Protein AF-A0A453P0S1-F1 (afdb_monomer)

Secondary structure (DSSP, 8-state):
------------------HHHHHHHHHHHHH-TTS-HHHHHHHHHHHHHHHHHTT-HHHHHHHHHTTSS---HHHHHHHHHHHHHHHHHHHHHHHHHHHHS-HHHHHHHHHHHHHHHHHTT-HHHHHHHHHHHHHT---HHHHHHHHHHHHHHHHHTT-HHHHHHHHHHHT-

Sequence (172 aa):
MDGGGGGGSTSGDDGKQEKHLVLAHKLFLLSHPDVDDLSKVDLRSDVLSAVKSDDMAPLFESLAAAGVLEPDAVLLSEMRARIDEEIRKLDEKIADAEENLGESEVREAHLAKSLYFVKVGEKEKALEQLKVTEGKTVAIGQKMDLVFYTLQIGLFYMDFDLISKSVDKAKK

Mean predicted aligned error: 6.93 Å

Nearest PDB structures (foldseek):
  9e8j-assembly1_Y  TM=9.238E-01  e=7.588E-10  Homo sapiens
  5ln3-assembly1_R  TM=8.288E-01  e=2.147E-07  Homo sapiens
  6epc-assembly1_R  TM=7.388E-01  e=2.883E-07  Rattus norvegicus
  4lct-assembly2_D  TM=7.631E-01  e=5.270E-04  Arabidopsis thaliana
  8h3a-assembly1_A  TM=7.134E-01  e=8.198E-04  Homo sapiens

pLDDT: mean 89.08, std 16.69, range [32.91, 98.56]

InterPro domains:
  IPR019585 26S proteasome regulatory subunit Rpn7/COP9 signalosome complex subunit 1 [PTHR14145] (18-171)
  IPR045135 26S proteasome regulatory subunit Rpn7, N-terminal [PF10602] (72-171)

Organism: Aegilops tauschii subsp. strangulata (NCBI:txid200361)

Solvent-accessible surface area (backbone atoms only — not comparable to full-atom values): 9548 Å² total; per-residue (Å²): 142,83,86,84,80,82,80,78,77,77,75,72,77,78,76,76,74,56,67,61,59,55,49,35,50,50,55,50,51,68,71,38,85,88,53,51,74,70,63,44,52,57,45,44,53,54,51,52,50,53,35,62,74,45,40,18,40,61,52,51,53,53,34,26,76,70,66,70,42,82,81,50,71,66,62,45,51,52,27,46,53,54,50,56,51,52,50,49,55,39,50,53,48,32,52,49,18,68,77,75,52,50,68,68,53,29,26,52,31,35,42,53,47,18,53,49,25,55,60,23,50,38,60,69,63,16,58,53,34,45,52,56,26,47,77,54,50,82,53,66,68,64,46,49,54,54,39,50,54,48,28,52,53,14,62,51,71,67,35,62,69,49,32,51,54,27,54,62,58,70,76,106

Foldseek 3Di:
DDDDDDPPPPPPPPDDPDLLLVLLVLVVLLPDPPRDPVNLVVSLVVNVVLLLVLLQLVVLVVCCVVVSDPDDPVSSVVSVVVLVVVLVVLVVQLVCCVVPHDLVSNLVSLVVNLVSCLSNVVLVSNVVSLVVSLVSDDDPVVNLVSLVSQLSSCSSVVPVVSNVVSVVVNVD

Structure (mmCIF, N/CA/C/O backbone):
data_AF-A0A453P0S1-F1
#
_entry.id   AF-A0A453P0S1-F1
#
loop_
_atom_site.group_PDB
_atom_site.id
_atom_site.type_symbol
_atom_site.label_atom_id
_atom_site.label_alt_id
_atom_site.label_comp_id
_atom_site.label_asym_id
_atom_site.label_entity_id
_atom_site.label_seq_id
_atom_site.pdbx_PDB_ins_code
_atom_site.Cartn_x
_atom_site.Cartn_y
_atom_site.Cartn_z
_atom_site.occupancy
_atom_site.B_iso_or_equiv
_atom_site.auth_seq_id
_atom_site.auth_comp_id
_atom_site.auth_asym_id
_atom_site.auth_atom_id
_atom_site.pdbx_PDB_model_num
ATOM 1 N N . MET A 1 1 ? -23.654 50.833 9.500 1.00 46.12 1 MET A N 1
ATOM 2 C CA . MET A 1 1 ? -23.763 50.721 8.033 1.00 46.12 1 MET A CA 1
ATOM 3 C C . MET A 1 1 ? -22.575 51.507 7.516 1.00 46.12 1 MET A C 1
ATOM 5 O O . MET A 1 1 ? -22.557 52.708 7.703 1.00 46.12 1 MET A O 1
ATOM 9 N N . ASP A 1 2 ? -21.460 50.892 7.169 1.00 39.97 2 ASP A N 1
ATOM 10 C CA . ASP A 1 2 ? -21.360 49.918 6.091 1.00 39.97 2 ASP A CA 1
ATOM 11 C C . ASP A 1 2 ? -20.184 48.957 6.328 1.00 39.97 2 ASP A C 1
ATOM 13 O O . ASP A 1 2 ? -19.189 49.324 6.954 1.00 39.97 2 ASP A O 1
ATOM 17 N N . GLY A 1 3 ? -20.354 47.713 5.893 1.00 40.91 3 GLY A N 1
ATOM 18 C CA . GLY A 1 3 ? -19.410 46.621 6.098 1.00 40.91 3 GLY A CA 1
ATOM 19 C C . GLY A 1 3 ? -18.391 46.535 4.967 1.00 40.91 3 GLY A C 1
ATOM 20 O O . GLY A 1 3 ? -18.757 46.463 3.801 1.00 40.91 3 GLY A O 1
ATOM 21 N N . GLY A 1 4 ? -17.107 46.475 5.316 1.00 35.28 4 GLY A N 1
ATOM 22 C CA . GLY A 1 4 ? -16.034 46.082 4.403 1.00 35.28 4 GLY A CA 1
ATOM 23 C C . GLY A 1 4 ? -15.630 44.640 4.680 1.00 35.28 4 GLY A C 1
ATOM 24 O O . GLY A 1 4 ? -14.769 44.393 5.520 1.00 35.28 4 GLY A O 1
ATOM 25 N N . GLY A 1 5 ? -16.302 43.693 4.022 1.00 35.62 5 GLY A N 1
ATOM 26 C CA . GLY A 1 5 ? -16.009 42.265 4.113 1.00 35.62 5 GLY A CA 1
ATOM 27 C C . GLY A 1 5 ? -14.624 41.939 3.558 1.00 35.62 5 GLY A C 1
ATOM 28 O O . GLY A 1 5 ? -14.300 42.279 2.422 1.00 35.62 5 GLY A O 1
ATOM 29 N N . GLY A 1 6 ? -13.816 41.261 4.374 1.00 35.59 6 GLY A N 1
ATOM 30 C CA . GLY A 1 6 ? -12.558 40.664 3.956 1.00 35.59 6 GLY A CA 1
ATOM 31 C C . GLY A 1 6 ? -12.809 39.545 2.949 1.00 35.59 6 GLY A C 1
ATOM 32 O O . GLY A 1 6 ? -13.357 38.500 3.292 1.00 35.59 6 GLY A O 1
ATOM 33 N N . GLY A 1 7 ? -12.385 39.764 1.707 1.00 32.91 7 GLY A N 1
ATOM 34 C CA . GLY A 1 7 ? -12.221 38.707 0.718 1.00 32.91 7 GLY A CA 1
ATOM 35 C C . GLY A 1 7 ? -10.991 37.876 1.066 1.00 32.91 7 GLY A C 1
ATOM 36 O O . GLY A 1 7 ? -9.897 38.146 0.578 1.00 32.91 7 GLY A O 1
ATOM 37 N N . GLY A 1 8 ? -11.164 36.883 1.937 1.00 34.03 8 GLY A N 1
ATOM 38 C CA . GLY A 1 8 ? -10.202 35.801 2.093 1.00 34.03 8 GLY A CA 1
ATOM 39 C C . GLY A 1 8 ? -10.213 34.954 0.826 1.00 34.03 8 GLY A C 1
ATOM 40 O O . GLY A 1 8 ? -11.069 34.092 0.665 1.00 34.03 8 GLY A O 1
ATOM 41 N N . SER A 1 9 ? -9.281 35.225 -0.086 1.00 35.56 9 SER A N 1
ATOM 42 C CA . SER A 1 9 ? -8.948 34.315 -1.179 1.00 35.56 9 SER A CA 1
ATOM 43 C C . SER A 1 9 ? -8.326 33.062 -0.567 1.00 35.56 9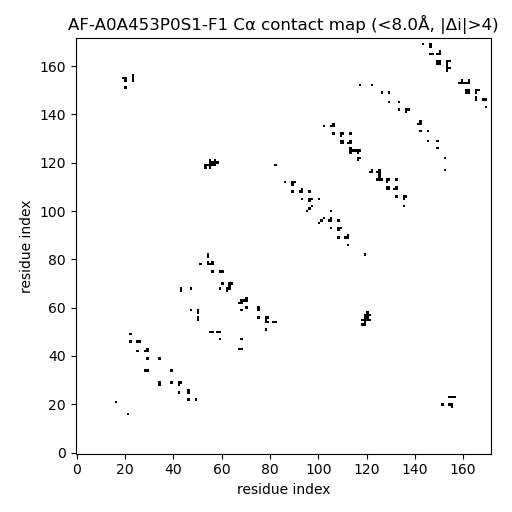 SER A C 1
ATOM 45 O O . SER A 1 9 ? -7.116 33.006 -0.356 1.00 35.56 9 SER A O 1
ATOM 47 N N . THR A 1 10 ? -9.143 32.060 -0.248 1.00 36.84 10 THR A N 1
ATOM 48 C CA . THR A 1 10 ? -8.653 30.699 -0.033 1.00 36.84 10 THR A CA 1
ATOM 49 C C . THR A 1 10 ? -8.178 30.182 -1.383 1.00 36.84 10 THR A C 1
ATOM 51 O O . THR A 1 10 ? -8.971 29.682 -2.179 1.00 36.84 10 THR A O 1
ATOM 54 N N . SER A 1 11 ? -6.890 30.367 -1.668 1.00 37.34 11 SER A N 1
ATOM 55 C CA . SER A 1 11 ? -6.194 29.609 -2.700 1.00 37.34 11 SER A CA 1
ATOM 56 C C . SER A 1 11 ? -6.375 28.132 -2.362 1.00 37.34 11 SER A C 1
ATOM 58 O O . SER A 1 11 ? -5.830 27.660 -1.361 1.00 37.34 11 SER A O 1
ATOM 60 N N . GLY A 1 12 ? -7.205 27.437 -3.139 1.00 38.38 12 GLY A N 1
ATOM 61 C CA . GLY A 1 12 ? -7.231 25.984 -3.126 1.00 38.38 12 GLY A CA 1
ATOM 62 C C . GLY A 1 12 ? -5.819 25.503 -3.428 1.00 38.38 12 GLY A C 1
ATOM 63 O O . GLY A 1 12 ? -5.197 25.979 -4.374 1.00 38.38 12 GLY A O 1
ATOM 64 N N . ASP A 1 13 ? -5.294 24.636 -2.572 1.00 39.22 13 ASP A N 1
ATOM 65 C CA . ASP A 1 13 ? -4.111 23.848 -2.886 1.00 39.22 13 ASP A CA 1
ATOM 66 C C . ASP A 1 13 ? -4.473 23.033 -4.134 1.00 39.22 13 ASP A C 1
ATOM 68 O O . ASP A 1 13 ? -5.290 22.113 -4.053 1.00 39.22 13 ASP A O 1
ATOM 72 N N . ASP A 1 14 ? -3.992 23.465 -5.305 1.00 41.16 14 ASP A N 1
ATOM 73 C CA . ASP A 1 14 ? -4.194 22.769 -6.573 1.00 41.16 14 ASP A CA 1
ATOM 74 C C . ASP A 1 14 ? -3.758 21.318 -6.370 1.00 41.16 14 ASP A C 1
ATOM 76 O O . ASP A 1 14 ? -2.581 21.032 -6.134 1.00 41.16 14 ASP A O 1
ATOM 80 N N . GLY A 1 15 ? -4.749 20.423 -6.364 1.00 44.97 15 GLY A N 1
ATOM 81 C CA . GLY A 1 15 ? -4.632 19.071 -5.840 1.00 44.97 15 GLY A CA 1
ATOM 82 C C . GLY A 1 15 ? -3.460 18.329 -6.458 1.00 44.97 15 GLY A C 1
ATOM 83 O O . GLY A 1 15 ? -3.545 17.846 -7.589 1.00 44.97 15 GLY A O 1
ATOM 84 N N . LYS A 1 16 ? -2.362 18.210 -5.705 1.00 50.47 16 LYS A N 1
ATOM 85 C CA . LYS A 1 16 ? -1.260 17.326 -6.075 1.00 50.47 16 LYS A CA 1
ATOM 86 C C . LYS A 1 16 ? -1.838 15.928 -6.216 1.00 50.47 16 LYS A C 1
ATOM 88 O O . LYS A 1 16 ? -2.348 15.362 -5.250 1.00 50.47 16 LYS A O 1
ATOM 93 N N . GLN A 1 17 ? -1.786 15.403 -7.436 1.00 58.94 17 GLN A N 1
ATOM 94 C CA . GLN A 1 17 ? -2.221 14.046 -7.718 1.00 58.94 17 GLN A CA 1
ATOM 95 C C . GLN A 1 17 ? -1.472 13.082 -6.794 1.00 58.94 17 GLN A C 1
ATOM 97 O O . GLN A 1 17 ? -0.262 13.207 -6.591 1.00 58.94 17 GLN A O 1
ATOM 102 N N . GLU A 1 18 ? -2.216 12.142 -6.219 1.00 81.06 18 GLU A N 1
ATOM 103 C CA . GLU A 1 18 ? -1.681 11.129 -5.316 1.00 81.06 18 GLU A CA 1
ATOM 104 C C . GLU A 1 18 ? -0.548 10.348 -6.026 1.00 81.06 18 GLU A C 1
ATOM 106 O O . GLU A 1 18 ? -0.629 10.060 -7.228 1.00 81.06 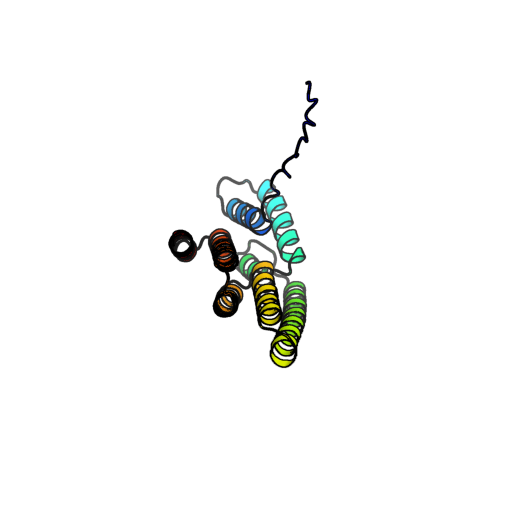18 GLU A O 1
ATOM 111 N N . LYS A 1 19 ? 0.555 10.080 -5.312 1.00 86.19 19 LYS A N 1
ATOM 112 C CA . LYS A 1 19 ? 1.803 9.567 -5.900 1.00 86.19 19 LYS A CA 1
ATOM 113 C C . LYS A 1 19 ? 1.607 8.219 -6.586 1.00 86.19 19 LYS A C 1
ATOM 115 O O . LYS A 1 19 ? 2.179 8.006 -7.657 1.00 86.19 19 LYS A O 1
ATOM 120 N N . HIS A 1 20 ? 0.795 7.331 -6.015 1.00 85.50 20 HIS A N 1
ATOM 121 C CA . HIS A 1 20 ? 0.491 6.044 -6.629 1.00 85.50 20 HIS A CA 1
ATOM 122 C C . HIS A 1 20 ? -0.301 6.220 -7.919 1.00 85.50 20 HIS A C 1
ATOM 124 O O . HIS A 1 20 ? -0.010 5.533 -8.890 1.00 85.50 20 HIS A O 1
ATOM 130 N N . LEU A 1 21 ? -1.238 7.169 -7.997 1.00 86.94 21 LEU A N 1
ATOM 131 C CA . LEU A 1 21 ? -1.949 7.440 -9.254 1.00 86.94 21 LEU A CA 1
ATOM 132 C C . LEU A 1 21 ? -1.009 7.956 -10.353 1.00 86.94 21 LEU A C 1
ATOM 134 O O . LEU A 1 21 ? -1.150 7.571 -11.514 1.00 86.94 21 LEU A O 1
ATOM 138 N N . VAL A 1 22 ? -0.038 8.805 -10.001 1.00 90.88 22 VAL A N 1
ATOM 139 C CA . VAL A 1 22 ? 0.997 9.252 -10.950 1.00 90.88 22 VAL A CA 1
ATOM 140 C C . VAL A 1 22 ? 1.844 8.065 -11.415 1.00 90.88 22 VAL A C 1
ATOM 142 O O . VAL A 1 22 ? 2.096 7.923 -12.612 1.00 90.88 22 VAL A O 1
ATOM 145 N N . LEU A 1 23 ? 2.256 7.193 -10.493 1.00 92.81 23 LEU A N 1
ATOM 146 C CA . LEU A 1 23 ? 3.020 5.990 -10.813 1.00 92.81 23 LEU A CA 1
ATOM 147 C C . LEU A 1 23 ? 2.221 5.018 -11.697 1.00 92.81 23 LEU A C 1
ATOM 149 O O . LEU A 1 23 ? 2.744 4.565 -12.711 1.00 92.81 23 LEU A O 1
ATOM 153 N N . ALA A 1 24 ? 0.948 4.765 -11.387 1.00 91.38 24 ALA A N 1
ATOM 154 C CA . ALA A 1 24 ? 0.058 3.923 -12.188 1.00 91.38 24 ALA A CA 1
ATOM 155 C C . ALA A 1 24 ? -0.068 4.437 -13.628 1.00 91.38 24 ALA A C 1
ATOM 157 O O . ALA A 1 24 ? 0.018 3.662 -14.579 1.00 91.38 24 ALA A O 1
ATOM 158 N N . HIS A 1 25 ? -0.194 5.755 -13.807 1.00 91.31 25 HIS A N 1
ATOM 159 C CA . HIS A 1 25 ? -0.228 6.352 -15.139 1.00 91.31 25 HIS A CA 1
ATOM 160 C C . HIS A 1 25 ? 1.090 6.143 -15.902 1.00 91.31 25 HIS A C 1
ATOM 162 O O . HIS A 1 25 ? 1.068 5.771 -17.073 1.00 91.31 25 HIS A O 1
ATOM 168 N N . LYS A 1 26 ? 2.247 6.307 -15.246 1.00 93.12 26 LYS A N 1
ATOM 169 C CA . LYS A 1 26 ? 3.553 6.036 -15.875 1.00 93.12 26 LYS A CA 1
ATOM 170 C C . LYS A 1 26 ? 3.707 4.564 -16.269 1.00 93.12 26 LYS A C 1
ATOM 172 O O . LYS A 1 26 ? 4.186 4.278 -17.364 1.00 93.12 26 LYS A O 1
ATOM 177 N N . LEU A 1 27 ? 3.261 3.638 -15.417 1.00 92.44 27 LEU A N 1
ATOM 178 C CA . LEU A 1 27 ? 3.242 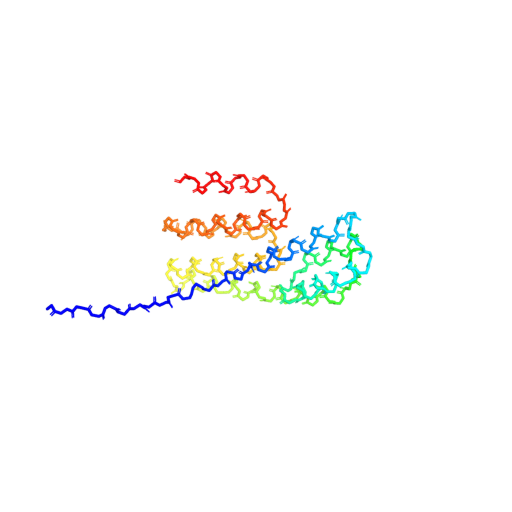2.201 -15.714 1.00 92.44 27 LEU A CA 1
ATOM 179 C C . LEU A 1 27 ? 2.359 1.886 -16.928 1.00 92.44 27 LEU A C 1
ATOM 181 O O . LEU A 1 27 ? 2.771 1.132 -17.808 1.00 92.44 27 LEU A O 1
ATOM 185 N N . PHE A 1 28 ? 1.184 2.513 -17.020 1.00 91.19 28 PHE A N 1
ATOM 186 C CA . PHE A 1 28 ? 0.311 2.397 -18.186 1.00 91.19 28 PHE A CA 1
ATOM 187 C C . PHE A 1 28 ? 1.012 2.868 -19.471 1.00 91.19 28 PHE A C 1
ATOM 189 O O . PHE A 1 28 ? 1.045 2.126 -20.454 1.00 91.19 28 PHE A O 1
ATOM 196 N N . LEU A 1 29 ? 1.643 4.047 -19.450 1.00 91.69 29 LEU A N 1
ATOM 197 C CA . LEU A 1 29 ? 2.374 4.590 -20.603 1.00 91.69 29 LEU A CA 1
ATOM 198 C C . LEU A 1 29 ? 3.530 3.684 -21.049 1.00 91.69 29 LEU A C 1
ATOM 200 O O . LEU A 1 29 ? 3.737 3.513 -22.249 1.00 91.69 29 LEU A O 1
ATOM 204 N N . LEU A 1 30 ? 4.242 3.045 -20.114 1.00 90.50 30 LEU A N 1
ATOM 205 C CA . LEU A 1 30 ? 5.300 2.083 -20.448 1.00 90.50 30 LEU A CA 1
ATOM 206 C C . LEU A 1 30 ? 4.785 0.880 -21.251 1.00 90.50 30 LEU A C 1
ATOM 208 O O . LEU A 1 30 ? 5.521 0.347 -22.082 1.00 90.50 30 LEU A O 1
ATOM 212 N N . SER A 1 31 ? 3.533 0.473 -21.033 1.00 85.69 31 SER A N 1
ATOM 213 C CA . SER A 1 31 ? 2.900 -0.633 -21.762 1.00 85.69 31 SER A CA 1
ATOM 214 C C . SER A 1 31 ? 2.237 -0.221 -23.083 1.00 85.69 31 SER A C 1
ATOM 216 O O . SER A 1 31 ? 1.840 -1.086 -23.864 1.00 85.69 31 SER A O 1
ATOM 218 N N . HIS A 1 32 ? 2.116 1.082 -23.362 1.00 88.00 32 HIS A N 1
ATOM 219 C CA . HIS A 1 32 ? 1.364 1.571 -24.516 1.00 88.00 32 HIS A CA 1
ATOM 220 C C . HIS A 1 32 ? 2.199 1.476 -25.815 1.00 88.00 32 HIS A C 1
ATOM 222 O O . HIS A 1 32 ? 3.364 1.896 -25.833 1.00 88.00 32 HIS A O 1
ATOM 228 N N . PRO A 1 33 ? 1.638 0.956 -26.929 1.00 86.88 33 PRO A N 1
ATOM 229 C CA . PRO A 1 33 ? 2.367 0.810 -28.197 1.00 86.88 33 PRO A CA 1
ATOM 230 C C . PRO A 1 33 ? 2.820 2.143 -28.811 1.00 86.88 33 PRO A C 1
ATOM 232 O O . PRO A 1 33 ? 3.899 2.204 -29.388 1.00 86.88 33 PRO A O 1
ATOM 235 N N . ASP A 1 34 ? 2.026 3.201 -28.642 1.00 89.38 34 ASP A N 1
ATOM 236 C CA . ASP A 1 34 ? 2.256 4.522 -29.247 1.00 89.38 34 ASP A CA 1
ATOM 237 C C . ASP A 1 34 ? 3.309 5.385 -28.531 1.00 89.38 34 ASP A C 1
ATOM 239 O O . ASP A 1 34 ? 3.628 6.477 -28.998 1.00 89.38 34 ASP A O 1
ATOM 243 N N . VAL A 1 35 ? 3.854 4.924 -27.401 1.00 88.19 35 VAL A N 1
ATOM 244 C CA . VAL A 1 35 ? 4.940 5.626 -26.705 1.00 88.19 35 VAL A CA 1
ATOM 245 C C . VAL A 1 35 ? 6.273 5.186 -27.305 1.00 88.19 35 VAL A C 1
ATOM 247 O O . VAL A 1 35 ? 6.597 3.992 -27.314 1.00 88.19 35 VAL A O 1
ATOM 250 N N . ASP A 1 36 ? 7.045 6.152 -27.800 1.00 89.06 36 ASP A N 1
ATOM 251 C CA . ASP A 1 36 ? 8.334 5.914 -28.441 1.00 89.06 36 ASP A CA 1
ATOM 252 C C . ASP A 1 36 ? 9.407 5.429 -27.450 1.00 89.06 36 ASP A C 1
ATOM 254 O O . ASP A 1 36 ? 9.311 5.613 -26.232 1.00 89.06 36 ASP A O 1
ATOM 258 N N . ASP A 1 37 ? 10.449 4.792 -27.983 1.00 85.62 37 ASP A N 1
ATOM 259 C CA . ASP A 1 37 ? 11.490 4.165 -27.168 1.00 85.62 37 ASP A CA 1
ATOM 260 C C . ASP A 1 37 ? 12.290 5.168 -26.328 1.00 85.62 37 ASP A C 1
ATOM 262 O O . ASP A 1 37 ? 12.709 4.817 -25.225 1.00 85.62 37 ASP A O 1
ATOM 266 N N . LEU A 1 38 ? 12.473 6.407 -26.802 1.00 87.62 38 LEU A N 1
ATOM 267 C CA . LEU A 1 38 ? 13.195 7.438 -26.055 1.00 87.62 38 LEU A CA 1
ATOM 268 C C . LEU A 1 38 ? 12.370 7.881 -24.841 1.00 87.62 38 LEU A C 1
ATOM 270 O O . LEU A 1 38 ? 12.878 7.859 -23.721 1.00 87.62 38 LEU A O 1
ATOM 274 N N . SER A 1 39 ? 11.078 8.156 -25.033 1.00 89.38 39 SER A N 1
ATOM 275 C CA . SER A 1 39 ? 10.144 8.454 -23.937 1.00 89.38 39 SER A CA 1
ATOM 276 C C . SER A 1 39 ? 10.061 7.313 -22.913 1.00 89.38 39 SER A C 1
ATOM 278 O O . SER A 1 39 ? 9.950 7.551 -21.708 1.00 89.38 39 SER A O 1
ATOM 280 N N . LYS A 1 40 ? 10.169 6.052 -23.356 1.00 89.69 40 LYS A N 1
ATOM 281 C CA . LYS A 1 40 ? 10.201 4.885 -22.456 1.00 89.69 40 LYS A CA 1
ATOM 282 C C . LYS A 1 40 ? 11.453 4.829 -21.578 1.00 89.69 40 LYS A C 1
ATOM 284 O O . LYS A 1 40 ? 11.382 4.248 -20.497 1.00 89.69 40 LYS A O 1
ATOM 289 N N . VAL A 1 41 ? 12.588 5.391 -21.998 1.00 90.50 41 VAL A N 1
ATOM 290 C CA . VAL A 1 41 ? 13.801 5.452 -21.158 1.00 90.50 41 VAL A CA 1
ATOM 291 C C . VAL A 1 41 ? 13.561 6.350 -19.946 1.00 90.50 41 VAL A C 1
ATOM 293 O O . VAL A 1 41 ? 13.775 5.915 -18.812 1.00 90.50 41 VAL A O 1
ATOM 296 N N . ASP A 1 42 ? 13.039 7.554 -20.175 1.00 91.06 42 ASP A N 1
ATOM 297 C CA . ASP A 1 42 ? 12.748 8.510 -19.103 1.00 91.06 42 ASP A CA 1
ATOM 298 C C . ASP A 1 42 ? 11.666 7.969 -18.158 1.00 91.06 42 ASP A C 1
ATOM 300 O O . ASP A 1 42 ? 11.826 7.998 -16.936 1.00 91.06 42 ASP A O 1
ATOM 304 N N . LEU A 1 43 ? 10.610 7.358 -18.710 1.00 93.94 43 LEU A N 1
ATOM 305 C C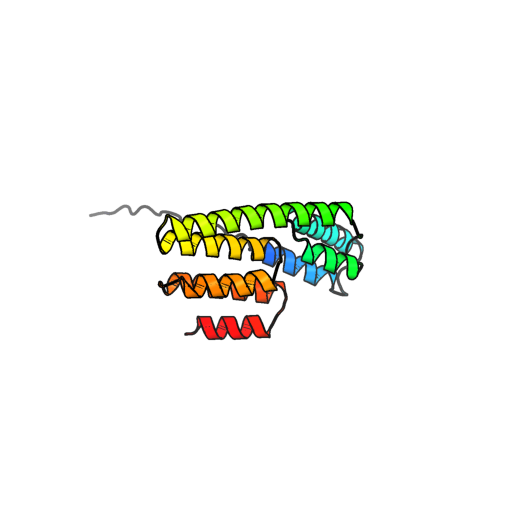A . LEU A 1 43 ? 9.558 6.719 -17.916 1.00 93.94 43 LEU A CA 1
ATOM 306 C C . LEU A 1 43 ? 10.091 5.584 -17.028 1.00 93.94 43 LEU A C 1
ATOM 308 O O . LEU A 1 43 ? 9.679 5.478 -15.873 1.00 93.94 43 LEU A O 1
ATOM 312 N N . ARG A 1 44 ? 11.012 4.743 -17.522 1.00 94.25 44 ARG A N 1
ATOM 313 C CA . ARG A 1 44 ? 11.633 3.680 -16.708 1.00 94.25 44 ARG A CA 1
ATOM 314 C C . ARG A 1 44 ? 12.456 4.255 -15.561 1.00 94.25 44 ARG A C 1
ATOM 316 O O . ARG A 1 44 ? 12.376 3.736 -14.450 1.00 94.25 44 ARG A O 1
ATOM 323 N N . SER A 1 45 ? 13.220 5.318 -15.818 1.00 94.12 45 SER A N 1
ATOM 324 C CA . SER A 1 45 ? 13.998 6.016 -14.788 1.00 94.12 45 SER A CA 1
ATOM 325 C C . SER A 1 45 ? 13.089 6.570 -13.687 1.00 94.12 45 SER A C 1
ATOM 327 O O . SER A 1 45 ? 13.307 6.325 -12.498 1.00 94.12 45 SER A O 1
ATOM 329 N N . ASP A 1 46 ? 12.005 7.231 -14.088 1.00 94.31 46 ASP A N 1
ATOM 330 C CA . ASP A 1 46 ? 11.001 7.777 -13.181 1.00 94.31 46 ASP A CA 1
ATOM 331 C C . ASP A 1 46 ? 10.300 6.697 -12.347 1.00 94.31 46 ASP A C 1
ATOM 333 O O . ASP A 1 46 ? 10.112 6.867 -11.140 1.00 94.31 46 ASP A O 1
ATOM 337 N N . VAL A 1 47 ? 9.915 5.583 -12.977 1.00 95.50 47 VAL A N 1
ATOM 338 C CA . VAL A 1 47 ? 9.296 4.438 -12.295 1.00 95.50 47 VAL A CA 1
ATOM 339 C C . VAL A 1 47 ? 10.273 3.812 -11.306 1.00 95.50 47 VAL A C 1
ATOM 341 O O . VAL A 1 47 ? 9.899 3.576 -10.160 1.00 95.50 47 VAL A O 1
ATOM 344 N N . LEU A 1 48 ? 11.532 3.599 -11.698 1.00 95.94 48 LEU A N 1
ATOM 345 C CA . LEU A 1 48 ? 12.559 3.065 -10.805 1.00 95.94 48 LEU A CA 1
ATOM 346 C C . LEU A 1 48 ? 12.793 3.984 -9.599 1.00 95.94 48 LEU A C 1
ATOM 348 O O . LEU A 1 48 ? 12.943 3.499 -8.480 1.00 95.94 48 LEU A O 1
ATOM 352 N N . SER A 1 49 ? 12.807 5.301 -9.814 1.00 95.81 49 SER A N 1
ATOM 3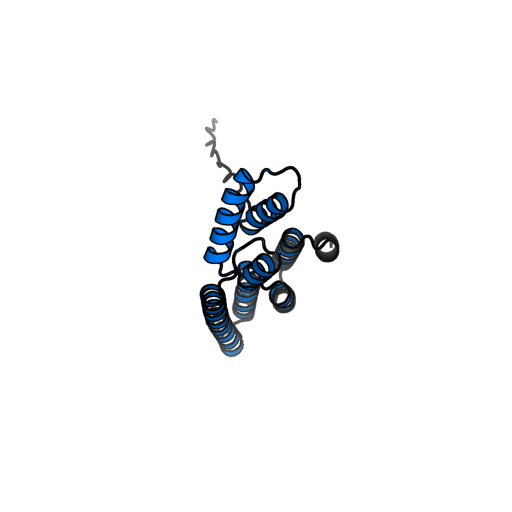53 C CA . SER A 1 49 ? 12.938 6.293 -8.745 1.00 95.81 49 SER A CA 1
ATOM 354 C C . SER A 1 49 ? 11.771 6.217 -7.756 1.00 95.81 49 SER A C 1
ATOM 356 O O . SER A 1 49 ? 11.994 6.125 -6.548 1.00 95.81 49 SER A O 1
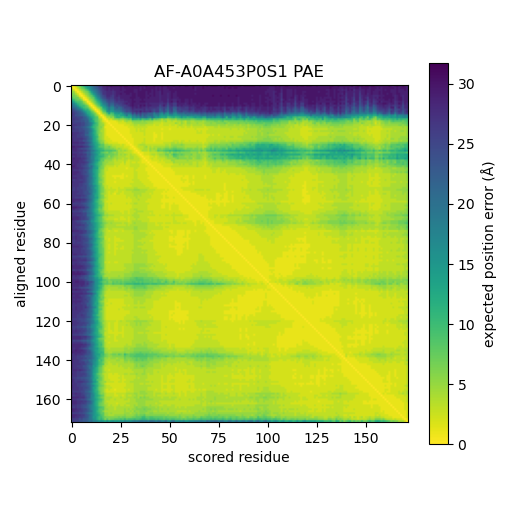ATOM 358 N N . ALA A 1 50 ? 10.532 6.161 -8.258 1.00 94.81 50 ALA A N 1
ATOM 359 C CA . ALA A 1 50 ? 9.339 6.024 -7.424 1.00 94.81 50 ALA A CA 1
ATOM 360 C C . ALA A 1 50 ? 9.356 4.716 -6.613 1.00 94.81 50 ALA A C 1
ATOM 362 O O . ALA A 1 50 ? 9.216 4.748 -5.390 1.00 94.81 50 ALA A O 1
ATOM 363 N N . VAL A 1 51 ? 9.637 3.590 -7.277 1.00 95.50 51 VAL A N 1
ATOM 364 C CA . VAL A 1 51 ? 9.747 2.261 -6.659 1.00 95.50 51 VAL A CA 1
ATOM 365 C C . VAL A 1 51 ? 10.790 2.245 -5.542 1.00 95.50 51 VAL A C 1
ATOM 367 O O . VAL A 1 51 ? 10.520 1.724 -4.463 1.00 95.50 51 VAL A O 1
ATOM 370 N N . LYS A 1 52 ? 11.963 2.850 -5.767 1.00 95.50 52 LYS A N 1
ATOM 371 C CA . LYS A 1 52 ? 13.018 2.959 -4.749 1.00 95.50 52 LYS A CA 1
ATOM 372 C C . LYS A 1 52 ? 12.617 3.861 -3.584 1.00 95.50 52 LYS A C 1
ATOM 374 O O . LYS A 1 52 ? 12.968 3.565 -2.450 1.00 95.50 52 LYS A O 1
ATOM 379 N N . SER A 1 53 ? 11.923 4.965 -3.859 1.00 95.50 53 SER A N 1
ATOM 380 C CA . SER A 1 53 ? 11.593 5.969 -2.840 1.00 95.50 53 SER A CA 1
ATOM 381 C C . SER A 1 53 ? 10.623 5.463 -1.772 1.00 95.50 53 SER A C 1
ATOM 383 O O . SER A 1 53 ? 10.710 5.884 -0.619 1.00 95.50 53 SER A O 1
ATOM 385 N N . ASP A 1 54 ? 9.734 4.547 -2.155 1.00 95.00 54 ASP A N 1
ATOM 386 C CA . ASP A 1 54 ? 8.694 3.999 -1.288 1.00 95.00 54 ASP A CA 1
ATOM 387 C C . ASP A 1 54 ? 8.903 2.505 -0.986 1.00 95.00 54 ASP A C 1
ATOM 389 O O . ASP A 1 54 ? 8.002 1.859 -0.462 1.00 95.00 54 ASP A O 1
ATOM 393 N N . ASP A 1 55 ? 10.096 1.965 -1.274 1.00 96.25 55 ASP A N 1
ATOM 394 C CA . ASP A 1 55 ? 10.453 0.557 -1.059 1.00 96.25 55 ASP A CA 1
ATOM 395 C C . ASP A 1 55 ? 9.421 -0.416 -1.663 1.00 96.25 55 ASP A C 1
ATOM 397 O O . ASP A 1 55 ? 8.992 -1.376 -1.027 1.00 96.25 55 ASP A O 1
ATOM 401 N N . MET A 1 56 ? 9.003 -0.187 -2.913 1.00 96.50 56 MET A N 1
ATOM 402 C CA . MET A 1 56 ? 7.965 -0.990 -3.574 1.00 96.50 56 MET A CA 1
ATOM 403 C C . MET A 1 56 ? 8.507 -2.324 -4.114 1.00 96.50 56 MET A C 1
ATOM 405 O O . MET A 1 56 ? 8.467 -2.593 -5.319 1.00 96.50 56 MET A O 1
ATOM 409 N N . ALA A 1 57 ? 9.035 -3.172 -3.228 1.00 97.06 57 ALA A N 1
ATOM 410 C CA . ALA A 1 57 ? 9.684 -4.435 -3.582 1.00 97.06 57 ALA A CA 1
ATOM 411 C C . ALA A 1 57 ? 8.822 -5.376 -4.454 1.00 97.06 57 ALA A C 1
ATOM 413 O O . ALA A 1 57 ? 9.356 -5.875 -5.450 1.00 97.06 57 ALA A O 1
ATOM 414 N N . PRO A 1 58 ? 7.516 -5.597 -4.173 1.00 95.81 58 PRO A N 1
ATOM 415 C CA . PRO A 1 58 ? 6.677 -6.449 -5.021 1.00 95.81 58 PRO A CA 1
ATOM 416 C C . PRO A 1 58 ? 6.543 -5.904 -6.448 1.00 95.81 58 PRO A C 1
ATOM 418 O O . PRO A 1 58 ? 6.591 -6.654 -7.425 1.00 95.81 58 PRO A O 1
ATOM 421 N N . LEU A 1 59 ? 6.425 -4.579 -6.582 1.00 95.25 59 LEU A N 1
ATOM 422 C CA . LEU A 1 59 ? 6.341 -3.929 -7.884 1.00 95.25 59 LEU A CA 1
ATOM 423 C C . LEU A 1 59 ? 7.674 -4.034 -8.630 1.00 95.25 59 LEU A C 1
ATOM 425 O O . LEU A 1 59 ? 7.671 -4.414 -9.798 1.00 95.25 59 LEU A O 1
ATOM 429 N N . PHE A 1 60 ? 8.802 -3.775 -7.962 1.00 96.75 60 PHE A N 1
ATOM 430 C CA . PHE A 1 60 ? 10.134 -3.940 -8.551 1.00 96.75 60 PHE A CA 1
ATOM 431 C C . PHE A 1 60 ? 10.332 -5.347 -9.126 1.00 96.75 60 PHE A C 1
ATOM 433 O O . PHE A 1 60 ? 10.727 -5.493 -10.280 1.00 96.75 60 PHE A O 1
ATOM 440 N N . GLU A 1 61 ? 10.006 -6.374 -8.341 1.00 95.81 61 GLU A N 1
ATOM 441 C CA . GLU A 1 61 ? 10.119 -7.776 -8.744 1.00 95.81 61 GLU A CA 1
ATOM 442 C C . GLU A 1 61 ? 9.242 -8.090 -9.963 1.00 95.81 61 GLU A C 1
ATOM 444 O O . GLU A 1 61 ? 9.719 -8.695 -10.924 1.00 95.81 61 GLU A O 1
ATOM 449 N N . SER A 1 62 ? 7.991 -7.613 -9.977 1.00 94.62 62 SER A N 1
ATOM 450 C CA . SER A 1 62 ? 7.089 -7.804 -11.119 1.00 94.62 62 SER A CA 1
ATOM 451 C C . SER A 1 62 ? 7.590 -7.118 -12.398 1.00 94.62 62 SER A C 1
ATOM 453 O O . SER A 1 62 ? 7.522 -7.699 -13.482 1.00 94.62 62 SER A O 1
ATOM 455 N N . LEU A 1 63 ? 8.152 -5.910 -12.281 1.00 94.62 63 LEU A N 1
ATOM 456 C CA . LEU A 1 63 ? 8.679 -5.146 -13.412 1.00 94.62 63 LEU A CA 1
ATOM 457 C C . LEU A 1 63 ? 9.982 -5.741 -13.946 1.00 94.62 63 LEU A C 1
ATOM 459 O O . LEU A 1 63 ? 10.188 -5.752 -15.160 1.00 94.62 63 LEU A O 1
ATOM 463 N N . ALA A 1 64 ? 10.836 -6.261 -13.064 1.00 95.31 64 ALA A N 1
ATOM 464 C CA . ALA A 1 64 ? 12.035 -6.991 -13.454 1.00 95.31 64 ALA A CA 1
ATOM 465 C C . ALA A 1 64 ? 11.679 -8.296 -14.184 1.00 95.31 64 ALA A C 1
ATOM 467 O O . ALA A 1 64 ? 12.224 -8.580 -15.248 1.00 95.31 64 ALA A O 1
ATOM 468 N N . ALA A 1 65 ? 10.704 -9.055 -13.672 1.00 95.31 65 ALA A N 1
ATOM 469 C CA . ALA A 1 65 ? 10.216 -10.273 -14.320 1.00 95.31 65 ALA A CA 1
ATOM 470 C C . ALA A 1 65 ? 9.580 -10.004 -15.697 1.00 95.31 65 ALA A C 1
ATOM 472 O O . ALA A 1 65 ? 9.704 -10.824 -16.606 1.00 95.31 65 ALA A O 1
ATOM 473 N N . ALA A 1 66 ? 8.934 -8.847 -15.869 1.00 92.38 66 ALA A N 1
ATOM 474 C CA . ALA A 1 66 ? 8.370 -8.403 -17.142 1.00 92.38 66 ALA A CA 1
ATOM 475 C C . ALA A 1 66 ? 9.412 -7.812 -18.117 1.00 92.38 66 ALA A C 1
ATOM 477 O O . ALA A 1 66 ? 9.048 -7.422 -19.226 1.00 92.38 66 ALA A O 1
ATOM 478 N N . GLY A 1 67 ? 10.689 -7.708 -17.724 1.00 91.81 67 GLY A N 1
ATOM 479 C CA . GLY A 1 67 ? 11.747 -7.092 -18.534 1.00 91.81 67 GLY A CA 1
ATOM 480 C C . GLY A 1 67 ? 11.601 -5.575 -18.705 1.00 91.81 67 GLY A C 1
ATOM 481 O O . GLY A 1 67 ? 12.169 -4.992 -19.627 1.00 91.81 67 GLY A O 1
ATOM 482 N N . VAL A 1 68 ? 10.809 -4.922 -17.848 1.00 91.94 68 VAL A N 1
ATOM 483 C CA . VAL A 1 68 ? 10.616 -3.464 -17.859 1.00 91.94 68 VAL A CA 1
ATOM 484 C C . VAL A 1 68 ? 11.762 -2.759 -17.138 1.00 91.94 68 VAL A C 1
ATOM 486 O O . VAL A 1 68 ? 12.191 -1.693 -17.583 1.00 91.94 68 VAL A O 1
ATOM 489 N N . LEU A 1 69 ? 12.247 -3.355 -16.046 1.00 94.19 69 LEU A N 1
ATOM 490 C CA . LEU A 1 69 ? 13.390 -2.895 -15.260 1.00 94.19 69 LEU A CA 1
ATOM 491 C C . LEU A 1 69 ? 14.482 -3.968 -15.236 1.00 94.19 69 LEU A C 1
ATOM 493 O O . LEU A 1 69 ? 14.197 -5.157 -15.355 1.00 94.19 69 LEU A O 1
ATOM 497 N N . GLU A 1 70 ? 15.726 -3.544 -15.036 1.00 93.88 70 GLU A N 1
ATOM 498 C CA . GLU A 1 70 ? 16.837 -4.474 -14.851 1.00 93.88 70 GLU A CA 1
ATOM 499 C C . GLU A 1 70 ? 16.726 -5.185 -13.490 1.00 93.88 70 GLU A C 1
ATOM 501 O O . GLU A 1 70 ? 16.500 -4.517 -12.472 1.00 93.88 70 GLU A O 1
ATOM 506 N N . PRO A 1 71 ? 16.896 -6.518 -13.436 1.00 95.25 71 PRO A N 1
ATOM 507 C CA . PRO A 1 71 ? 16.933 -7.245 -12.175 1.00 95.25 71 PRO A CA 1
ATOM 508 C C . PRO A 1 71 ? 18.090 -6.777 -11.285 1.00 95.25 71 PRO A C 1
ATOM 510 O O . PRO A 1 71 ? 19.245 -6.751 -11.707 1.00 95.25 71 PRO A O 1
ATOM 513 N N . ASP A 1 72 ? 17.794 -6.484 -10.021 1.00 96.88 72 ASP A N 1
ATOM 514 C CA . ASP A 1 72 ? 18.794 -6.137 -9.008 1.00 96.88 72 ASP A CA 1
ATOM 515 C C . ASP A 1 72 ? 18.461 -6.846 -7.689 1.00 96.88 72 ASP A C 1
ATOM 517 O O . ASP A 1 72 ? 17.592 -6.428 -6.920 1.00 96.88 72 ASP A O 1
ATOM 521 N N . ALA A 1 73 ? 19.138 -7.971 -7.449 1.00 96.38 73 ALA A N 1
ATOM 522 C CA . ALA A 1 73 ? 18.907 -8.800 -6.268 1.00 96.38 73 ALA A CA 1
ATOM 523 C C . ALA A 1 73 ? 19.359 -8.118 -4.968 1.00 96.38 73 ALA A C 1
ATOM 525 O O . ALA A 1 73 ? 18.768 -8.366 -3.916 1.00 96.38 73 ALA A O 1
ATOM 526 N N . VAL A 1 74 ? 20.385 -7.262 -5.034 1.00 97.38 74 VAL A N 1
ATOM 527 C CA . VAL A 1 74 ? 20.895 -6.538 -3.864 1.00 97.38 74 VAL A CA 1
ATOM 528 C C . VAL A 1 74 ? 19.870 -5.493 -3.452 1.00 97.38 74 VAL A C 1
ATOM 530 O O . VAL A 1 74 ? 19.399 -5.518 -2.317 1.00 97.38 74 VAL A O 1
ATOM 533 N N . LEU A 1 75 ? 19.430 -4.661 -4.400 1.00 96.31 75 LEU A N 1
ATOM 534 C CA . LEU A 1 75 ? 18.390 -3.664 -4.163 1.00 96.31 75 LEU A CA 1
ATOM 535 C C . LEU A 1 75 ? 17.091 -4.303 -3.652 1.00 96.31 75 LEU A C 1
ATOM 537 O O . LEU A 1 75 ? 16.500 -3.807 -2.694 1.00 96.31 75 LEU A O 1
ATOM 541 N N . LEU A 1 76 ? 16.648 -5.411 -4.259 1.00 97.06 76 LEU A N 1
ATOM 542 C CA . LEU A 1 76 ? 15.441 -6.120 -3.824 1.00 97.06 76 LEU A CA 1
ATOM 543 C C . LEU A 1 76 ? 15.567 -6.643 -2.388 1.00 97.06 76 LEU A C 1
ATOM 545 O O . LEU A 1 76 ? 14.631 -6.497 -1.599 1.00 97.06 76 LEU A O 1
ATOM 549 N N . SER A 1 77 ? 16.717 -7.223 -2.033 1.00 97.75 77 SER A N 1
ATOM 550 C CA . SER A 1 77 ? 16.977 -7.689 -0.669 1.00 97.75 77 SER A CA 1
ATOM 551 C C . SER A 1 77 ? 16.988 -6.537 0.336 1.00 97.75 77 SER A C 1
ATOM 553 O O . SER A 1 77 ? 16.459 -6.684 1.435 1.00 97.75 77 SER A O 1
ATOM 555 N N . GLU A 1 78 ? 17.572 -5.394 -0.022 1.00 97.88 78 GLU A N 1
ATOM 556 C CA . GLU A 1 78 ? 17.601 -4.208 0.835 1.00 97.88 78 GLU A CA 1
ATOM 557 C C . GLU A 1 78 ? 16.206 -3.612 1.054 1.00 97.88 78 GLU A C 1
ATOM 559 O O . GLU A 1 78 ? 15.864 -3.273 2.187 1.00 97.88 78 GLU A O 1
ATOM 564 N N . MET A 1 79 ? 15.387 -3.512 -0.003 1.00 98.12 79 MET A N 1
ATOM 565 C CA . MET A 1 79 ? 13.995 -3.059 0.114 1.00 98.12 79 MET A CA 1
ATOM 566 C C . MET A 1 79 ? 13.200 -3.996 1.026 1.00 98.12 79 MET A C 1
ATOM 568 O O . MET A 1 79 ? 12.571 -3.532 1.970 1.00 98.12 79 MET A O 1
ATOM 572 N N . ARG A 1 80 ? 13.288 -5.318 0.818 1.00 97.75 80 ARG A N 1
ATOM 573 C CA . ARG A 1 80 ? 12.611 -6.309 1.675 1.00 97.75 80 ARG A CA 1
ATOM 574 C C . ARG A 1 80 ? 13.044 -6.205 3.137 1.00 97.75 80 ARG A C 1
ATOM 576 O O . ARG A 1 80 ? 12.191 -6.186 4.013 1.00 97.75 80 ARG A O 1
ATOM 583 N N . ALA A 1 81 ? 14.341 -6.045 3.402 1.00 98.19 81 ALA A N 1
ATOM 584 C CA . ALA A 1 81 ? 14.840 -5.878 4.765 1.00 98.19 81 ALA A CA 1
ATOM 585 C C . ALA A 1 81 ? 14.286 -4.612 5.447 1.00 98.19 81 ALA A C 1
ATOM 587 O O . ALA A 1 81 ? 13.919 -4.663 6.620 1.00 98.19 81 ALA A O 1
ATOM 588 N N . ARG A 1 82 ? 14.188 -3.485 4.722 1.00 98.31 82 ARG A N 1
ATOM 589 C CA . ARG A 1 82 ? 13.558 -2.257 5.242 1.00 98.31 82 ARG A CA 1
ATOM 590 C C . ARG A 1 82 ? 12.061 -2.440 5.494 1.00 98.31 82 ARG A C 1
ATOM 592 O O . ARG A 1 82 ? 11.572 -1.984 6.524 1.00 98.31 82 ARG A O 1
ATOM 599 N N . ILE A 1 83 ? 11.361 -3.134 4.597 1.00 97.88 83 ILE A N 1
ATOM 600 C CA . ILE A 1 83 ? 9.937 -3.461 4.749 1.00 97.88 83 ILE A CA 1
ATOM 601 C C . ILE A 1 83 ? 9.706 -4.311 5.999 1.00 97.88 83 ILE A C 1
ATOM 603 O O . ILE A 1 83 ? 8.869 -3.962 6.829 1.00 97.88 83 ILE A O 1
ATOM 607 N N . ASP A 1 84 ? 10.472 -5.388 6.171 1.00 98.19 84 ASP A N 1
ATOM 608 C CA . ASP A 1 84 ? 10.343 -6.295 7.314 1.00 98.19 84 ASP A CA 1
ATOM 609 C C . ASP A 1 84 ? 10.653 -5.591 8.645 1.00 98.19 84 ASP A C 1
ATOM 611 O O . ASP A 1 84 ? 10.005 -5.849 9.662 1.00 98.19 84 ASP A O 1
ATOM 615 N N . GLU A 1 85 ? 11.626 -4.678 8.648 1.00 98.31 85 GLU A N 1
ATOM 616 C CA . GLU A 1 85 ? 11.956 -3.847 9.806 1.00 98.31 85 GLU A CA 1
ATOM 617 C C . GLU A 1 85 ? 10.799 -2.924 10.207 1.00 98.31 85 GLU A C 1
ATOM 619 O O . GLU A 1 85 ? 10.409 -2.886 11.374 1.00 98.31 85 GLU A O 1
ATOM 624 N N . GLU A 1 86 ? 10.225 -2.190 9.253 1.00 98.31 86 GLU A N 1
ATOM 625 C CA . GLU A 1 86 ? 9.113 -1.280 9.534 1.00 98.31 86 GLU A CA 1
ATOM 626 C C . GLU A 1 86 ? 7.829 -2.029 9.906 1.00 98.31 86 GLU A C 1
ATOM 628 O O . GLU A 1 86 ? 7.120 -1.599 10.816 1.00 98.31 86 GLU A O 1
ATOM 633 N N . ILE A 1 87 ? 7.553 -3.183 9.285 1.00 98.25 87 ILE A N 1
ATOM 634 C CA . ILE A 1 87 ? 6.439 -4.057 9.684 1.00 98.25 87 ILE A CA 1
ATOM 635 C C . ILE A 1 87 ? 6.590 -4.469 11.146 1.00 98.25 87 ILE A C 1
ATOM 637 O O . ILE A 1 87 ? 5.620 -4.368 11.895 1.00 98.25 87 ILE A O 1
ATOM 641 N N . ARG A 1 88 ? 7.794 -4.864 11.578 1.00 98.50 88 ARG A N 1
ATOM 642 C CA . ARG A 1 88 ? 8.037 -5.256 12.972 1.00 98.50 88 ARG A CA 1
ATOM 643 C C . ARG A 1 88 ? 7.746 -4.117 13.945 1.00 98.50 88 ARG A C 1
ATOM 645 O O . ARG A 1 88 ? 7.048 -4.324 14.929 1.00 98.50 88 ARG A O 1
ATOM 652 N N . LYS A 1 89 ? 8.199 -2.899 13.634 1.00 98.56 89 LYS A N 1
ATOM 653 C CA . LYS A 1 89 ? 7.905 -1.704 14.447 1.00 98.56 89 LYS A CA 1
ATOM 654 C C . LYS A 1 89 ? 6.410 -1.394 14.502 1.00 98.56 89 LYS A C 1
ATOM 656 O O . LYS A 1 89 ? 5.913 -0.925 15.521 1.00 98.56 89 LYS A O 1
ATOM 661 N N . LEU A 1 90 ? 5.693 -1.592 13.397 1.00 98.44 90 LEU A N 1
ATOM 662 C CA . LEU A 1 90 ? 4.243 -1.400 13.344 1.00 98.44 90 LEU A CA 1
ATOM 663 C C . LEU A 1 90 ? 3.510 -2.466 14.164 1.00 98.44 90 LEU A C 1
ATOM 665 O O . LEU A 1 90 ? 2.546 -2.132 14.844 1.00 98.44 90 LEU A O 1
ATOM 669 N N . ASP A 1 91 ? 3.989 -3.709 14.151 1.00 98.44 91 ASP A N 1
ATOM 670 C CA . ASP A 1 91 ? 3.448 -4.796 14.970 1.00 98.44 91 ASP A CA 1
ATOM 671 C C . ASP A 1 91 ? 3.682 -4.577 16.465 1.00 98.44 91 ASP A C 1
ATOM 673 O O . ASP A 1 91 ? 2.754 -4.735 17.254 1.00 98.44 91 ASP 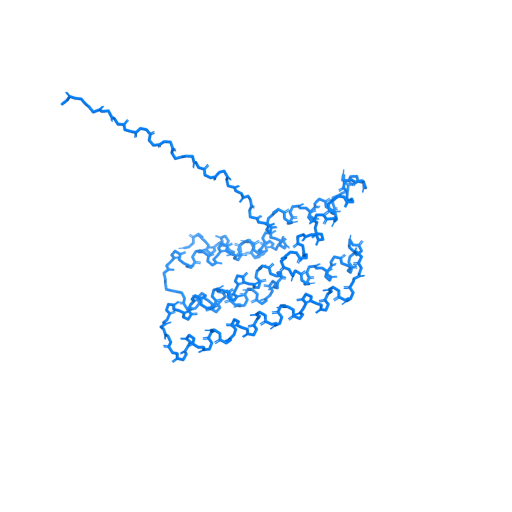A O 1
ATOM 677 N N . GLU A 1 92 ? 4.870 -4.115 16.853 1.00 98.38 92 GLU A N 1
ATOM 678 C CA . GLU A 1 92 ? 5.160 -3.713 18.235 1.00 98.38 92 GLU A CA 1
ATOM 679 C C . GLU A 1 92 ? 4.243 -2.571 18.698 1.00 98.38 92 GLU A C 1
ATOM 681 O O . GLU A 1 92 ? 3.711 -2.618 19.804 1.00 98.38 92 GLU A O 1
ATOM 686 N N . LYS A 1 93 ? 3.992 -1.571 17.840 1.00 98.00 93 LYS A N 1
ATOM 687 C CA . LYS A 1 93 ? 3.051 -0.476 18.138 1.00 98.00 93 LYS A CA 1
ATOM 688 C C . LYS A 1 93 ? 1.608 -0.951 18.275 1.00 98.00 93 LYS A C 1
ATOM 690 O O . LYS A 1 93 ? 0.874 -0.404 19.091 1.00 98.00 93 LYS A O 1
ATOM 695 N N . ILE A 1 94 ? 1.184 -1.920 17.463 1.00 98.12 94 ILE A N 1
ATOM 696 C CA . ILE A 1 94 ? -0.152 -2.515 17.581 1.00 98.12 94 ILE A CA 1
ATOM 697 C C . ILE A 1 94 ? -0.266 -3.254 18.915 1.00 98.12 94 ILE A C 1
ATOM 699 O O . ILE A 1 94 ? -1.226 -3.013 19.639 1.00 98.12 94 ILE A O 1
ATOM 703 N N . ALA A 1 95 ? 0.719 -4.087 19.261 1.00 98.19 95 ALA A N 1
ATOM 704 C CA . ALA A 1 95 ? 0.723 -4.832 20.517 1.00 98.19 95 ALA A CA 1
ATOM 705 C C . ALA A 1 95 ? 0.693 -3.898 21.738 1.00 98.19 95 ALA A C 1
ATOM 707 O O . ALA A 1 95 ? -0.144 -4.069 22.620 1.00 98.19 95 ALA A O 1
ATOM 708 N N . ASP A 1 96 ? 1.534 -2.859 21.751 1.00 98.06 96 ASP A N 1
ATOM 709 C CA . ASP A 1 96 ? 1.531 -1.855 22.821 1.00 98.06 96 ASP A CA 1
ATOM 710 C C . ASP A 1 96 ? 0.178 -1.139 22.933 1.00 98.06 96 ASP A C 1
ATOM 712 O O . ASP A 1 96 ? -0.352 -0.972 24.031 1.00 98.06 96 ASP A O 1
ATOM 716 N N . ALA A 1 97 ? -0.431 -0.77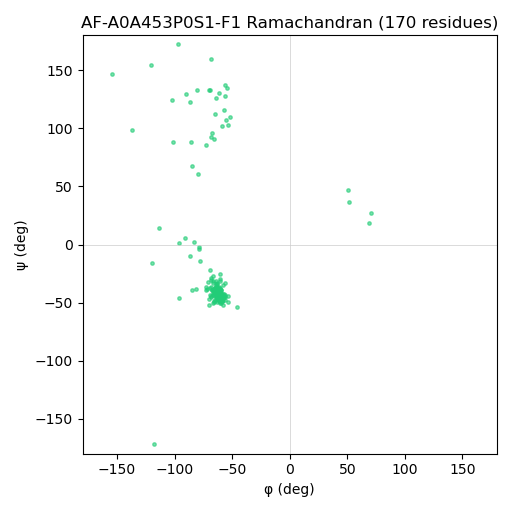2 21.801 1.00 97.75 97 ALA A N 1
ATOM 717 C CA . ALA A 1 97 ? -1.743 -0.142 21.810 1.00 97.75 97 ALA A CA 1
ATOM 718 C C . ALA A 1 97 ? -2.838 -1.071 22.353 1.00 97.75 97 ALA A C 1
ATOM 720 O O . ALA A 1 97 ? -3.709 -0.613 23.089 1.00 97.75 97 ALA A O 1
ATOM 721 N N . GLU A 1 98 ? -2.803 -2.360 22.005 1.00 96.31 98 GLU A N 1
ATOM 722 C CA . GLU A 1 98 ? -3.785 -3.352 22.458 1.00 96.31 98 GLU A CA 1
ATOM 723 C C . GLU A 1 98 ? -3.646 -3.693 23.947 1.00 96.31 98 GLU A C 1
ATOM 725 O O . GLU A 1 98 ? -4.653 -3.966 24.601 1.00 96.31 98 GLU A O 1
ATOM 730 N N . GLU A 1 99 ? -2.429 -3.661 24.492 1.00 97.31 99 GLU A N 1
ATOM 731 C CA . GLU A 1 99 ? -2.167 -3.960 25.903 1.00 97.31 99 GLU A CA 1
ATOM 732 C C . GLU A 1 99 ? -2.353 -2.744 26.819 1.00 97.31 99 GLU A C 1
ATOM 734 O O . GLU A 1 99 ? -2.862 -2.885 27.934 1.00 97.31 99 GLU A O 1
ATOM 739 N N . ASN A 1 100 ? -1.941 -1.556 26.363 1.00 97.38 100 ASN A N 1
ATOM 740 C CA . ASN A 1 100 ? -1.737 -0.398 27.237 1.00 97.38 100 ASN A CA 1
ATOM 741 C C . ASN A 1 100 ? -2.612 0.819 26.903 1.00 97.38 100 ASN A C 1
ATOM 743 O O . ASN A 1 100 ? -2.717 1.722 27.739 1.00 97.38 100 ASN A O 1
ATOM 747 N N . LEU A 1 101 ? -3.223 0.886 25.713 1.00 96.12 101 LEU A N 1
ATOM 748 C CA . LEU A 1 101 ? -3.936 2.074 25.221 1.00 96.12 101 LEU A CA 1
ATOM 749 C C . LEU A 1 101 ? -5.434 1.804 24.974 1.00 96.12 101 LEU A C 1
ATOM 751 O O . LEU A 1 101 ? -5.990 0.790 25.394 1.00 96.12 101 LEU A O 1
ATOM 755 N N . GLY A 1 102 ? -6.127 2.773 24.367 1.00 94.56 102 GLY A N 1
ATOM 756 C CA . GLY A 1 102 ? -7.558 2.710 24.088 1.00 94.56 102 GLY A CA 1
ATOM 757 C C . GLY A 1 102 ? -7.891 2.250 22.667 1.00 94.56 102 GLY A C 1
ATOM 758 O O . GLY A 1 102 ? -7.041 2.147 21.785 1.00 94.56 102 GLY A O 1
ATOM 759 N N . GLU A 1 103 ? -9.185 2.025 22.418 1.00 94.50 103 GLU A N 1
ATOM 760 C CA . GLU A 1 103 ? -9.701 1.583 21.111 1.00 94.50 103 GLU A CA 1
ATOM 761 C C . GLU A 1 103 ? -9.313 2.527 19.960 1.00 94.50 103 GLU A C 1
ATOM 763 O O . GLU A 1 103 ? -9.077 2.075 18.836 1.00 94.50 103 GLU A O 1
ATOM 768 N N . SER A 1 104 ? -9.221 3.832 20.240 1.00 95.00 104 SER A N 1
ATOM 769 C CA . SER A 1 104 ? -8.817 4.837 19.255 1.00 95.00 104 SER A CA 1
ATOM 770 C C . SER A 1 104 ? -7.364 4.634 18.828 1.00 95.00 104 SER A C 1
ATOM 772 O O . SER A 1 104 ? -7.077 4.578 17.634 1.00 95.00 104 SER A O 1
ATOM 774 N N . GLU A 1 105 ? -6.448 4.475 19.783 1.00 97.50 105 GLU A N 1
ATOM 775 C CA . GLU A 1 105 ? -5.024 4.256 19.519 1.00 97.50 105 GLU A CA 1
ATOM 776 C C . GLU A 1 105 ? -4.788 2.923 18.804 1.00 97.50 105 GLU A C 1
ATOM 778 O O . GLU A 1 105 ? -4.028 2.866 17.836 1.00 97.50 105 GLU A O 1
ATOM 783 N N . VAL A 1 106 ? -5.503 1.871 19.213 1.00 97.62 106 VAL A N 1
ATOM 784 C CA . VAL A 1 106 ? -5.463 0.564 18.546 1.00 97.62 106 VAL A CA 1
ATOM 785 C C . VAL A 1 106 ? -5.873 0.699 17.078 1.00 97.62 106 VAL A C 1
ATOM 787 O O . VAL A 1 106 ? -5.180 0.206 16.185 1.00 97.62 106 VAL A O 1
ATOM 790 N N . ARG A 1 107 ? -6.979 1.397 16.793 1.00 97.38 107 ARG A N 1
ATOM 791 C CA . ARG A 1 107 ? -7.425 1.643 15.415 1.00 97.38 107 ARG A CA 1
ATOM 792 C C . ARG A 1 107 ? -6.357 2.382 14.604 1.00 97.38 107 ARG A C 1
ATOM 794 O O . ARG A 1 107 ? -6.065 1.957 13.485 1.00 97.38 107 ARG A O 1
ATOM 801 N N . GLU A 1 108 ? -5.788 3.462 15.138 1.00 97.38 108 GLU A N 1
ATOM 802 C CA . GLU A 1 108 ? -4.755 4.240 14.438 1.00 97.38 108 GLU A CA 1
ATOM 803 C C . GLU A 1 108 ? -3.499 3.405 14.152 1.00 97.38 108 GLU A C 1
ATOM 805 O O . GLU A 1 108 ? -2.938 3.501 13.060 1.00 97.38 108 GLU A O 1
ATOM 810 N N . ALA A 1 109 ? -3.090 2.524 15.071 1.00 98.19 109 ALA A N 1
ATOM 811 C CA . ALA A 1 109 ? -1.961 1.620 14.852 1.00 98.19 109 ALA A CA 1
ATOM 812 C C . ALA A 1 109 ? -2.226 0.640 13.689 1.00 98.19 109 ALA A C 1
ATOM 814 O O . ALA A 1 109 ? -1.384 0.471 12.799 1.00 98.19 109 ALA A O 1
ATOM 815 N N . HIS A 1 110 ? -3.429 0.056 13.624 1.00 98.38 110 HIS A N 1
ATOM 816 C CA . HIS A 1 110 ? -3.830 -0.795 12.498 1.00 98.38 110 HIS A CA 1
ATOM 817 C C . HIS A 1 110 ? -3.934 -0.022 11.176 1.00 98.38 110 HIS A C 1
ATOM 819 O O . HIS A 1 110 ? -3.518 -0.538 10.129 1.00 98.38 110 HIS A O 1
ATOM 825 N N . LEU A 1 111 ? -4.444 1.213 11.214 1.00 97.81 111 LEU A N 1
ATOM 826 C CA . LEU A 1 111 ? -4.511 2.085 10.045 1.00 97.81 111 LEU A CA 1
ATOM 827 C C . LEU A 1 111 ? -3.109 2.414 9.528 1.00 97.81 111 LEU A C 1
ATOM 829 O O . LEU A 1 111 ? -2.859 2.263 8.335 1.00 97.81 111 LEU A O 1
ATOM 833 N N . ALA A 1 112 ? -2.175 2.777 10.409 1.00 98.31 112 ALA A N 1
ATOM 834 C CA . ALA A 1 112 ? -0.790 3.055 10.039 1.00 98.31 112 ALA A CA 1
ATOM 835 C C . ALA A 1 112 ? -0.145 1.859 9.322 1.00 98.31 112 ALA A C 1
ATOM 837 O O . ALA A 1 112 ? 0.474 2.034 8.271 1.00 98.31 112 ALA A O 1
ATOM 838 N N . LYS A 1 113 ? -0.362 0.634 9.823 1.00 98.44 113 LYS A N 1
ATOM 839 C CA . LYS A 1 113 ? 0.114 -0.586 9.153 1.00 98.44 113 LYS A CA 1
ATOM 840 C C . LYS A 1 113 ? -0.556 -0.812 7.795 1.00 98.44 113 LYS A C 1
ATOM 842 O O . LYS A 1 113 ? 0.118 -1.179 6.835 1.00 98.44 113 LYS A O 1
ATOM 847 N N . SER A 1 114 ? -1.857 -0.540 7.687 1.00 97.56 114 SER A N 1
ATOM 848 C CA . SER A 1 114 ? -2.593 -0.634 6.418 1.00 97.56 114 SER A CA 1
ATOM 849 C C . SER A 1 114 ? -2.004 0.305 5.364 1.00 97.56 114 SER A C 1
ATOM 851 O O . SER A 1 114 ? -1.695 -0.119 4.254 1.00 97.56 114 SER A O 1
ATOM 853 N N . LEU A 1 115 ? -1.806 1.576 5.728 1.00 96.44 115 LEU A N 1
ATOM 854 C CA . LEU A 1 115 ? -1.259 2.598 4.835 1.00 96.44 115 LEU A CA 1
ATOM 855 C C . LEU A 1 115 ? 0.195 2.316 4.461 1.00 96.44 115 LEU A C 1
ATOM 857 O O . LEU A 1 115 ? 0.594 2.591 3.333 1.00 96.44 115 LEU A O 1
ATOM 861 N N . TYR A 1 116 ? 0.969 1.720 5.370 1.00 98.00 116 TYR A N 1
ATOM 862 C CA . TYR A 1 116 ? 2.315 1.266 5.051 1.00 98.00 116 TYR A CA 1
ATOM 863 C C . TYR A 1 116 ? 2.306 0.173 3.977 1.00 98.00 116 TYR A C 1
ATOM 865 O O . TYR A 1 116 ? 3.026 0.299 2.991 1.00 98.00 116 TYR A O 1
ATOM 873 N N . PHE A 1 117 ? 1.441 -0.842 4.094 1.00 98.00 117 PHE A N 1
ATOM 874 C CA . PHE A 1 117 ? 1.304 -1.861 3.047 1.00 98.00 117 PHE A CA 1
ATOM 875 C C . PHE A 1 117 ? 0.862 -1.280 1.702 1.00 98.00 117 PHE A C 1
ATOM 877 O O . PHE A 1 117 ? 1.372 -1.701 0.665 1.00 98.00 117 PHE A O 1
ATOM 884 N N . VAL A 1 118 ? -0.040 -0.291 1.708 1.00 95.38 118 VAL A N 1
ATOM 885 C CA . VAL A 1 118 ? -0.421 0.439 0.489 1.00 95.38 118 VAL A CA 1
ATOM 886 C C . VAL A 1 118 ? 0.798 1.120 -0.125 1.00 95.38 118 VAL A C 1
ATOM 888 O O . VAL A 1 118 ? 1.046 0.947 -1.315 1.00 95.38 118 VAL A O 1
ATOM 891 N N . LYS A 1 119 ? 1.579 1.841 0.688 1.00 95.25 119 LYS A N 1
ATOM 892 C CA . LYS A 1 119 ? 2.787 2.564 0.270 1.00 95.25 119 LYS A CA 1
ATOM 893 C C . LYS A 1 119 ? 3.814 1.654 -0.413 1.00 95.25 119 LYS A C 1
ATOM 895 O O . LYS A 1 119 ? 4.300 1.984 -1.485 1.00 95.25 119 LYS A O 1
ATOM 900 N N . VAL A 1 120 ? 4.117 0.499 0.179 1.00 96.38 120 VAL A N 1
ATOM 901 C CA . VAL A 1 120 ? 5.133 -0.431 -0.355 1.00 96.38 120 VAL A CA 1
ATOM 902 C C . VAL A 1 120 ? 4.590 -1.354 -1.459 1.00 96.38 120 VAL A C 1
ATOM 904 O O . VAL A 1 120 ? 5.302 -2.220 -1.961 1.00 96.38 120 VAL A O 1
ATOM 907 N N . GLY A 1 121 ? 3.320 -1.208 -1.851 1.00 94.69 121 GLY A N 1
ATOM 908 C CA . GLY A 1 121 ? 2.704 -2.035 -2.892 1.00 94.69 121 GLY A CA 1
ATOM 909 C C . GLY A 1 121 ? 2.456 -3.495 -2.483 1.00 94.69 121 GLY A C 1
ATOM 910 O O . GLY A 1 121 ? 2.419 -4.381 -3.338 1.00 94.69 121 GLY A O 1
ATOM 911 N N . GLU A 1 122 ? 2.275 -3.770 -1.191 1.00 95.62 122 GLU A N 1
ATOM 912 C CA . GLU A 1 122 ? 1.905 -5.085 -0.650 1.00 95.62 122 GLU A CA 1
ATOM 913 C C . GLU A 1 122 ? 0.378 -5.261 -0.703 1.00 95.62 122 GLU A C 1
ATOM 915 O O . GLU A 1 122 ? -0.305 -5.275 0.324 1.00 95.62 122 GLU A O 1
ATOM 920 N N . LYS A 1 123 ? -0.166 -5.349 -1.926 1.00 95.31 123 LYS A N 1
ATOM 921 C CA . LYS A 1 123 ? -1.612 -5.309 -2.225 1.00 95.31 123 LYS A CA 1
ATOM 922 C C . LYS A 1 123 ? -2.452 -6.192 -1.295 1.00 95.31 123 LYS A C 1
ATOM 924 O O . LYS A 1 123 ? -3.379 -5.713 -0.644 1.00 95.31 123 LYS A O 1
ATOM 929 N N . GLU A 1 124 ? -2.097 -7.468 -1.190 1.00 96.62 124 GLU A N 1
ATOM 930 C CA . GLU A 1 124 ? -2.930 -8.458 -0.501 1.00 96.62 124 GLU A CA 1
ATOM 931 C C . GLU A 1 124 ? -2.889 -8.260 1.016 1.00 96.62 124 GLU A C 1
ATOM 933 O O . GLU A 1 124 ? -3.934 -8.289 1.672 1.00 96.62 124 GLU A O 1
ATOM 938 N N . LYS A 1 125 ? -1.707 -7.936 1.557 1.00 97.69 125 LYS A N 1
ATOM 939 C CA . LYS A 1 125 ? -1.535 -7.588 2.973 1.00 97.69 125 LYS A CA 1
ATOM 940 C C . LYS A 1 125 ? -2.254 -6.281 3.315 1.00 97.69 125 LYS A C 1
ATOM 942 O O . LYS A 1 125 ? -2.867 -6.183 4.375 1.00 97.69 125 LYS A O 1
ATOM 947 N N . ALA A 1 126 ? -2.237 -5.292 2.416 1.00 97.25 126 ALA A N 1
ATOM 948 C CA . ALA A 1 126 ? -2.968 -4.039 2.591 1.00 97.25 126 ALA A CA 1
ATOM 949 C C . ALA A 1 126 ? -4.478 -4.284 2.690 1.00 97.25 126 ALA A C 1
ATOM 951 O O . ALA A 1 126 ? -5.124 -3.780 3.606 1.00 97.25 126 ALA A O 1
ATOM 952 N N . LEU A 1 127 ? -5.042 -5.089 1.785 1.00 97.44 127 LEU A N 1
ATOM 953 C CA . LEU A 1 127 ? -6.472 -5.409 1.778 1.00 97.44 127 LEU A CA 1
ATOM 954 C C . LEU A 1 127 ? -6.906 -6.202 3.013 1.00 97.44 127 LEU A C 1
ATOM 956 O O . LEU A 1 127 ? -8.010 -5.993 3.520 1.00 97.44 127 LEU A O 1
ATOM 960 N N . GLU A 1 128 ? -6.067 -7.114 3.499 1.00 98.06 128 GLU A N 1
ATOM 961 C CA . GLU A 1 128 ? -6.318 -7.837 4.744 1.00 98.06 128 GLU A CA 1
ATOM 962 C C . GLU A 1 128 ? -6.276 -6.896 5.953 1.00 98.06 128 GLU A C 1
ATOM 964 O O . GLU A 1 128 ? -7.238 -6.832 6.722 1.00 98.06 128 GLU A O 1
ATOM 969 N N . GLN A 1 129 ? -5.222 -6.088 6.074 1.00 98.25 129 GLN A N 1
ATOM 970 C CA . GLN A 1 129 ? -5.060 -5.160 7.191 1.00 98.25 129 GLN A CA 1
ATOM 971 C C . GLN A 1 129 ? -6.149 -4.071 7.208 1.00 98.25 129 GLN A C 1
ATOM 973 O O . GLN A 1 129 ? -6.646 -3.717 8.278 1.00 98.25 129 GLN A O 1
ATOM 978 N N . LEU A 1 130 ? -6.595 -3.581 6.044 1.00 97.38 130 LEU A N 1
ATOM 979 C CA . LEU A 1 130 ? -7.708 -2.628 5.945 1.00 97.38 130 LEU A CA 1
ATOM 980 C C . LEU A 1 130 ? -9.016 -3.209 6.498 1.00 97.38 130 LEU A C 1
ATOM 982 O O . LEU A 1 130 ? -9.766 -2.486 7.152 1.00 97.38 130 LEU A O 1
ATOM 986 N N . LYS A 1 131 ? -9.280 -4.509 6.301 1.00 97.12 131 LYS A N 1
ATOM 987 C CA . LYS A 1 131 ? -10.455 -5.180 6.889 1.00 97.12 131 LYS A CA 1
ATOM 988 C C . LYS A 1 131 ? -10.356 -5.268 8.410 1.00 97.12 131 LYS A C 1
ATOM 990 O O . LYS A 1 131 ? -11.359 -5.070 9.094 1.00 97.12 131 LYS A O 1
ATOM 995 N N . VAL A 1 132 ? -9.160 -5.527 8.945 1.00 97.81 132 VAL A N 1
ATOM 996 C CA . VAL A 1 132 ? -8.924 -5.509 10.399 1.00 97.81 132 VAL A CA 1
ATOM 997 C C . VAL A 1 132 ? -9.179 -4.106 10.958 1.00 97.81 132 VAL A C 1
ATOM 999 O O . VAL A 1 132 ? -9.924 -3.951 11.926 1.00 97.81 132 VAL A O 1
ATOM 1002 N N . THR A 1 133 ? -8.633 -3.075 10.308 1.00 97.44 133 THR A N 1
ATOM 1003 C CA . THR A 1 133 ? -8.845 -1.665 10.677 1.00 97.44 133 THR A CA 1
ATOM 1004 C C . THR A 1 133 ? -10.324 -1.274 10.616 1.00 97.44 133 THR A C 1
ATOM 1006 O O . THR A 1 133 ? -10.822 -0.567 11.494 1.00 97.44 133 THR A O 1
ATOM 1009 N N . GLU A 1 134 ? -11.062 -1.757 9.614 1.00 96.12 134 GLU A N 1
ATOM 1010 C CA . GLU A 1 134 ? -12.502 -1.519 9.487 1.00 96.12 134 GLU A CA 1
ATOM 1011 C C . GLU A 1 134 ? -13.291 -2.099 10.665 1.00 96.12 134 GLU A C 1
ATOM 1013 O O . GLU A 1 134 ? -14.166 -1.415 11.199 1.00 96.12 134 GLU A O 1
ATOM 1018 N N . GLY A 1 135 ? -12.958 -3.316 11.108 1.00 96.25 135 GLY A N 1
ATOM 1019 C CA . GLY A 1 135 ? -13.583 -3.946 12.276 1.00 96.25 135 GLY A CA 1
ATOM 1020 C C . GLY A 1 135 ? -13.396 -3.153 13.574 1.00 96.25 135 GLY A C 1
ATOM 1021 O O . GLY A 1 135 ? -14.237 -3.229 14.465 1.00 96.25 135 GLY A O 1
ATOM 1022 N N . LYS A 1 136 ? -12.332 -2.346 13.648 1.00 94.88 136 LYS A N 1
ATOM 1023 C CA . LYS A 1 136 ? -11.997 -1.463 14.777 1.00 94.88 136 LYS A CA 1
ATOM 1024 C C . LYS A 1 136 ? -12.481 -0.018 14.577 1.00 94.88 136 LYS A C 1
ATOM 1026 O O . LYS A 1 136 ? -12.240 0.842 15.416 1.00 94.88 136 LYS A O 1
ATOM 1031 N N . THR A 1 137 ? -13.159 0.280 13.467 1.00 94.44 137 THR A N 1
ATOM 1032 C CA . THR A 1 137 ? -13.635 1.629 13.140 1.00 94.44 137 THR A CA 1
ATOM 1033 C C . THR A 1 137 ? -15.130 1.758 13.416 1.00 94.44 137 THR A C 1
ATOM 1035 O O . THR A 1 137 ? -15.941 1.025 12.852 1.00 94.44 137 THR A O 1
ATOM 1038 N N . VAL A 1 138 ? -15.522 2.738 14.232 1.00 93.56 138 VAL A N 1
ATOM 1039 C CA . VAL A 1 138 ? -16.939 2.998 14.550 1.00 93.56 138 VAL A CA 1
ATOM 1040 C C . VAL A 1 138 ? -17.521 4.101 13.666 1.00 93.56 138 VAL A C 1
ATOM 1042 O O . VAL A 1 138 ? -18.613 3.939 13.118 1.00 93.56 138 VAL A O 1
ATOM 1045 N N . ALA A 1 139 ? -16.796 5.209 13.493 1.00 92.88 139 ALA A N 1
ATOM 1046 C CA . ALA A 1 139 ? -17.305 6.379 12.790 1.00 92.88 139 ALA A CA 1
ATOM 1047 C C . ALA A 1 139 ? -17.482 6.116 11.286 1.00 92.88 139 ALA A C 1
ATOM 1049 O O . ALA A 1 139 ? -16.582 5.619 10.611 1.00 92.88 139 ALA A O 1
ATOM 1050 N N . ILE A 1 140 ? -18.637 6.508 10.740 1.00 92.25 140 ILE A N 1
ATOM 1051 C CA . ILE A 1 140 ? -18.976 6.299 9.322 1.00 92.25 140 ILE A CA 1
ATOM 1052 C C . ILE A 1 140 ? -17.986 7.019 8.399 1.00 92.25 140 ILE A C 1
ATOM 1054 O O . ILE A 1 140 ? -17.539 6.427 7.423 1.00 92.25 140 ILE A O 1
ATOM 1058 N N . GLY A 1 141 ? -17.593 8.256 8.730 1.00 93.94 141 GLY A N 1
ATOM 1059 C CA . GLY A 1 141 ? -16.607 9.006 7.940 1.00 93.94 141 GLY A CA 1
ATOM 1060 C C . GLY A 1 141 ? -15.278 8.256 7.822 1.00 93.94 141 GLY A C 1
ATOM 1061 O O . GLY A 1 141 ? -14.788 8.024 6.726 1.00 93.94 141 GLY A O 1
ATOM 1062 N N . GLN A 1 142 ? -14.784 7.734 8.944 1.00 93.19 142 GLN A N 1
ATOM 1063 C CA . GLN A 1 142 ? -13.570 6.923 8.976 1.00 93.19 142 GLN A CA 1
ATOM 1064 C C . GLN A 1 142 ? -13.705 5.610 8.192 1.00 93.19 142 GLN A C 1
ATOM 1066 O O . GLN A 1 142 ? -12.727 5.147 7.615 1.00 93.19 142 GLN A O 1
ATOM 1071 N N . LYS A 1 143 ? -14.893 4.987 8.157 1.00 94.00 143 LYS A N 1
ATOM 1072 C CA . LYS A 1 143 ? -15.133 3.812 7.301 1.00 94.00 143 LYS A CA 1
ATOM 1073 C C . LYS A 1 143 ? -15.080 4.181 5.823 1.00 94.00 143 LYS A C 1
ATOM 1075 O O . LYS A 1 143 ? -14.523 3.413 5.044 1.00 94.00 143 LYS A O 1
ATOM 1080 N N . MET A 1 144 ? -15.617 5.342 5.446 1.00 94.75 144 MET A N 1
ATOM 1081 C CA . MET A 1 144 ? -15.530 5.834 4.070 1.00 94.75 144 MET A CA 1
ATOM 1082 C C . MET A 1 144 ? -14.083 6.071 3.641 1.00 94.75 144 MET A C 1
ATOM 1084 O O . MET A 1 144 ? -13.718 5.669 2.539 1.00 94.75 144 MET A O 1
ATOM 1088 N N . ASP A 1 145 ? -13.229 6.589 4.526 1.00 94.19 145 ASP A N 1
ATOM 1089 C CA . ASP A 1 145 ? -11.794 6.726 4.242 1.00 94.19 145 ASP A CA 1
ATOM 1090 C C . ASP A 1 145 ? -11.149 5.372 3.884 1.00 94.19 145 ASP A C 1
ATOM 1092 O O . ASP A 1 145 ? -10.410 5.267 2.905 1.00 94.19 145 ASP A O 1
ATOM 1096 N N . LEU A 1 146 ? -11.491 4.292 4.603 1.00 95.25 146 LEU A N 1
ATOM 1097 C CA . LEU A 1 146 ? -11.001 2.936 4.296 1.00 95.25 146 LEU A CA 1
ATOM 1098 C C . LEU A 1 146 ? -11.487 2.420 2.934 1.00 95.25 146 LEU A C 1
ATOM 1100 O O . LEU A 1 146 ? -10.751 1.720 2.228 1.00 95.25 146 LEU A O 1
ATOM 1104 N N . VAL A 1 147 ? -12.715 2.771 2.544 1.00 95.06 147 VAL A N 1
ATOM 1105 C CA . VAL A 1 147 ? -13.241 2.451 1.210 1.00 95.06 147 VAL A CA 1
ATOM 1106 C C . VAL A 1 147 ? -12.457 3.199 0.132 1.00 95.06 147 VAL A C 1
ATOM 1108 O O . VAL A 1 147 ? -12.124 2.596 -0.888 1.00 95.06 147 VAL A O 1
ATOM 1111 N N . PHE A 1 148 ? -12.092 4.463 0.363 1.00 93.06 148 PHE A N 1
ATOM 1112 C CA . PHE A 1 148 ? -11.268 5.224 -0.576 1.00 93.06 148 PHE A CA 1
ATOM 1113 C C . PHE A 1 148 ? -9.859 4.648 -0.725 1.00 93.06 148 PHE A C 1
ATOM 1115 O O . PHE A 1 148 ? -9.397 4.519 -1.857 1.00 93.06 148 PHE A O 1
ATOM 1122 N N . TYR A 1 149 ? -9.210 4.208 0.358 1.00 94.38 149 TYR A N 1
ATOM 1123 C CA . TYR A 1 149 ? -7.924 3.507 0.244 1.00 94.38 149 TYR A CA 1
ATOM 1124 C C . TYR A 1 149 ? -8.053 2.215 -0.571 1.00 94.38 149 TYR A C 1
ATOM 1126 O O . TYR A 1 149 ? -7.236 1.945 -1.448 1.00 94.38 149 TYR A O 1
ATOM 1134 N N . THR A 1 150 ? -9.124 1.447 -0.355 1.00 95.00 150 THR A N 1
ATOM 1135 C CA . THR A 1 150 ? -9.399 0.230 -1.138 1.00 95.00 150 THR A CA 1
ATOM 1136 C C . THR A 1 150 ? -9.600 0.548 -2.626 1.00 95.00 150 THR A C 1
ATOM 1138 O O . THR A 1 150 ? -9.073 -0.152 -3.493 1.00 95.00 150 THR A O 1
ATOM 1141 N N . LEU A 1 151 ? -10.314 1.635 -2.934 1.00 93.56 151 LEU A N 1
ATOM 1142 C CA . LEU A 1 151 ? -10.515 2.115 -4.299 1.00 93.56 151 LEU A CA 1
ATOM 1143 C C . LEU A 1 151 ? -9.197 2.554 -4.952 1.00 93.56 151 LEU A C 1
ATOM 1145 O O . LEU A 1 151 ? -8.957 2.213 -6.107 1.00 93.56 151 LEU A O 1
ATOM 1149 N N . GLN A 1 152 ? -8.336 3.270 -4.225 1.00 92.00 152 GLN A N 1
ATOM 1150 C CA . GLN A 1 152 ? -7.014 3.685 -4.708 1.00 92.00 152 GLN A CA 1
ATOM 1151 C C . GLN A 1 152 ? -6.131 2.481 -5.050 1.00 92.00 152 GLN A C 1
ATOM 1153 O O . GLN A 1 152 ? -5.516 2.468 -6.115 1.00 92.00 152 GLN A O 1
ATOM 1158 N N . ILE A 1 153 ? -6.128 1.440 -4.208 1.00 93.94 153 ILE A N 1
ATOM 1159 C CA . ILE A 1 153 ? -5.455 0.165 -4.511 1.00 93.94 153 ILE A CA 1
ATOM 1160 C C . ILE A 1 153 ? -6.033 -0.434 -5.800 1.00 93.94 153 ILE A C 1
ATOM 1162 O O . ILE A 1 153 ? -5.285 -0.808 -6.700 1.00 93.94 153 ILE A O 1
ATOM 1166 N N . GLY A 1 154 ? -7.363 -0.496 -5.919 1.00 94.25 154 GLY A N 1
ATOM 1167 C CA . GLY A 1 154 ? -8.028 -1.011 -7.116 1.00 94.25 154 GLY A CA 1
ATOM 1168 C C . GLY A 1 154 ? -7.618 -0.275 -8.390 1.00 94.25 154 GLY A C 1
ATOM 1169 O O . GLY A 1 154 ? -7.290 -0.917 -9.383 1.00 94.25 154 GLY A O 1
ATOM 1170 N N . LEU A 1 155 ? -7.569 1.058 -8.349 1.00 92.12 155 LEU A N 1
ATOM 1171 C CA . LEU A 1 155 ? -7.127 1.888 -9.472 1.00 92.12 155 LEU A CA 1
ATOM 1172 C C . LEU A 1 155 ? -5.654 1.661 -9.819 1.00 92.12 155 LEU A C 1
ATOM 1174 O O . LEU A 1 155 ? -5.324 1.563 -10.996 1.00 92.12 155 LEU A O 1
ATOM 1178 N N . PHE A 1 156 ? -4.780 1.537 -8.818 1.00 92.12 156 PHE A N 1
ATOM 1179 C CA . PHE A 1 156 ? -3.354 1.311 -9.044 1.00 92.12 156 PHE A CA 1
ATOM 1180 C C . PHE A 1 156 ? -3.079 -0.003 -9.785 1.00 92.12 156 PHE A C 1
ATOM 1182 O O . PHE A 1 156 ? -2.306 -0.031 -10.739 1.00 92.12 156 PHE A O 1
ATOM 1189 N N . TYR A 1 157 ? -3.740 -1.085 -9.368 1.00 91.12 157 TYR A N 1
ATOM 1190 C CA . TYR A 1 157 ? -3.573 -2.417 -9.961 1.00 91.12 157 TYR A CA 1
ATOM 1191 C C . TYR A 1 157 ? -4.552 -2.711 -11.105 1.00 91.12 157 TYR A C 1
ATOM 1193 O O . TYR A 1 157 ? -4.582 -3.841 -11.591 1.00 91.12 157 TYR A O 1
ATOM 1201 N N . MET A 1 158 ? -5.363 -1.731 -11.522 1.00 91.62 158 MET A N 1
ATOM 1202 C CA . MET A 1 158 ? -6.429 -1.899 -12.520 1.00 91.62 158 MET A CA 1
ATOM 1203 C C . MET A 1 158 ? -7.372 -3.081 -12.207 1.00 91.62 158 MET A C 1
ATOM 1205 O O . MET A 1 158 ? -7.850 -3.787 -13.094 1.00 91.62 158 MET A O 1
ATOM 1209 N N . ASP A 1 159 ? -7.649 -3.301 -10.921 1.00 94.19 159 ASP A N 1
ATOM 1210 C CA . ASP A 1 159 ? -8.511 -4.371 -10.423 1.00 94.19 159 ASP A CA 1
ATOM 1211 C C . ASP A 1 159 ? -9.977 -3.911 -10.450 1.00 94.19 159 ASP A C 1
ATOM 1213 O O . ASP A 1 159 ? -10.500 -3.335 -9.491 1.00 94.19 159 ASP A O 1
ATOM 1217 N N . PHE A 1 160 ? -10.640 -4.127 -11.589 1.00 93.25 160 PHE A N 1
ATOM 1218 C CA . PHE A 1 160 ? -12.020 -3.685 -11.820 1.00 93.25 160 PHE A CA 1
ATOM 1219 C C . PHE A 1 160 ? -13.033 -4.299 -10.847 1.00 93.25 160 PHE A C 1
ATOM 1221 O O . PHE A 1 160 ? -14.025 -3.645 -10.507 1.00 93.25 160 PHE A O 1
ATOM 1228 N N . ASP A 1 161 ? -12.777 -5.513 -10.358 1.00 95.25 161 ASP A N 1
ATOM 1229 C CA . ASP A 1 161 ? -13.623 -6.156 -9.354 1.00 95.25 161 ASP A CA 1
ATOM 1230 C C . ASP A 1 161 ? -13.515 -5.425 -8.016 1.00 95.25 161 ASP A C 1
ATOM 1232 O O . ASP A 1 161 ? -14.530 -5.156 -7.364 1.00 95.25 161 ASP A O 1
ATOM 1236 N N . LEU A 1 162 ? -12.293 -5.075 -7.604 1.00 94.56 162 LEU A N 1
ATOM 1237 C CA . LEU A 1 162 ? -12.048 -4.311 -6.386 1.00 94.56 162 LEU A CA 1
ATOM 1238 C C . LEU A 1 162 ? -12.619 -2.891 -6.485 1.00 94.56 162 LEU A C 1
ATOM 1240 O O . LEU A 1 162 ? -13.265 -2.427 -5.541 1.00 94.56 162 LEU A O 1
ATOM 1244 N N . ILE A 1 163 ? -12.447 -2.225 -7.632 1.00 95.31 163 ILE A N 1
ATOM 1245 C CA . ILE A 1 163 ? -13.018 -0.899 -7.912 1.00 95.31 163 ILE A CA 1
ATOM 1246 C C . ILE A 1 163 ? -14.543 -0.945 -7.784 1.00 95.31 163 ILE A C 1
ATOM 1248 O O . ILE A 1 163 ? -15.121 -0.164 -7.026 1.00 95.31 163 ILE A O 1
ATOM 1252 N N . SER A 1 164 ? -15.197 -1.892 -8.462 1.00 94.94 164 SER A N 1
ATOM 1253 C CA . SER A 1 164 ? -16.661 -2.023 -8.457 1.00 94.94 164 SER A CA 1
ATOM 1254 C C . SER A 1 164 ? -17.200 -2.272 -7.048 1.00 94.94 164 SER A C 1
ATOM 1256 O O . SER A 1 164 ? -18.099 -1.564 -6.589 1.00 94.94 164 SER A O 1
ATOM 1258 N N . LYS A 1 165 ? -16.588 -3.208 -6.308 1.00 93.88 165 LYS A N 1
ATOM 1259 C CA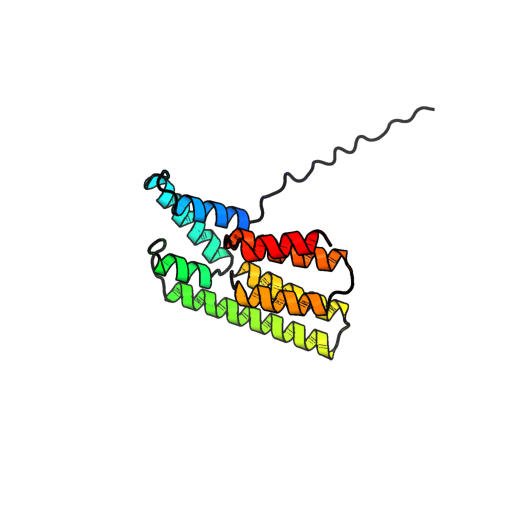 . LYS A 1 165 ? -16.951 -3.498 -4.911 1.00 93.88 165 LYS A CA 1
ATOM 1260 C C . LYS A 1 165 ? -16.786 -2.278 -4.004 1.00 93.88 165 LYS A C 1
ATOM 1262 O O . LYS A 1 165 ? -17.620 -2.057 -3.127 1.00 93.88 165 LYS A O 1
ATOM 1267 N N . SER A 1 166 ? -15.733 -1.487 -4.209 1.00 91.31 166 SER A N 1
ATOM 1268 C CA . SER A 1 166 ? -15.461 -0.283 -3.414 1.00 91.31 166 SER A CA 1
ATOM 1269 C C . SER A 1 166 ? -16.479 0.820 -3.702 1.00 91.31 166 SER A C 1
ATOM 1271 O O . SER A 1 166 ? -17.022 1.410 -2.772 1.00 91.31 166 SER A O 1
ATOM 1273 N N . VAL A 1 167 ? -16.819 1.045 -4.974 1.00 92.81 167 VAL A N 1
ATOM 1274 C CA . VAL A 1 167 ? -17.852 2.011 -5.382 1.00 92.81 167 VAL A CA 1
ATOM 1275 C C . VAL A 1 167 ? -19.220 1.635 -4.814 1.00 92.81 167 VAL A C 1
ATOM 1277 O O . VAL A 1 167 ? -19.927 2.493 -4.288 1.00 92.81 167 VAL A O 1
ATOM 1280 N N . ASP A 1 168 ? -19.599 0.360 -4.870 1.00 93.31 168 ASP A N 1
ATOM 1281 C CA . ASP A 1 168 ? -20.880 -0.090 -4.321 1.00 93.31 168 ASP A CA 1
ATOM 1282 C C . ASP A 1 168 ? -20.934 -0.011 -2.795 1.00 93.31 168 ASP A C 1
ATOM 1284 O O . ASP A 1 168 ? -22.005 0.209 -2.227 1.00 93.31 168 ASP A O 1
ATOM 1288 N N . LYS A 1 169 ? -19.786 -0.150 -2.125 1.00 89.81 169 LYS A N 1
ATOM 1289 C CA . LYS A 1 169 ? -19.668 0.066 -0.682 1.00 89.81 169 LYS A CA 1
ATOM 1290 C C . LYS A 1 169 ? -19.763 1.549 -0.317 1.00 89.81 169 LYS A C 1
ATOM 1292 O O . LYS A 1 169 ? -20.425 1.862 0.660 1.00 89.81 169 LYS A O 1
ATOM 1297 N N . ALA A 1 170 ? -19.181 2.445 -1.116 1.00 89.69 170 ALA A N 1
ATOM 1298 C CA . ALA A 1 170 ? -19.218 3.895 -0.890 1.00 89.69 170 ALA A CA 1
ATOM 1299 C C . ALA A 1 170 ? -20.608 4.528 -1.098 1.00 89.69 170 ALA A C 1
ATOM 1301 O O . ALA A 1 170 ? -20.877 5.614 -0.595 1.00 89.69 170 ALA A O 1
ATOM 1302 N N . LYS A 1 171 ? -21.496 3.875 -1.859 1.00 86.94 171 LYS A N 1
ATOM 1303 C CA . LYS A 1 171 ? -22.882 4.334 -2.075 1.00 86.94 171 LYS A CA 1
ATOM 1304 C C . LYS A 1 171 ? -23.823 4.040 -0.901 1.00 86.94 171 LYS A C 1
ATOM 1306 O O . LYS A 1 171 ? -24.952 4.529 -0.921 1.00 86.94 171 LYS A O 1
ATOM 1311 N N . LYS A 1 172 ? -23.414 3.180 0.033 1.00 74.56 172 LYS A N 1
ATOM 1312 C CA . LYS A 1 172 ? -24.223 2.734 1.174 1.00 74.56 172 LYS A CA 1
ATOM 1313 C C . LYS A 1 172 ? -23.926 3.573 2.406 1.00 74.56 172 LYS A C 1
ATOM 1315 O O . LYS A 1 172 ? -24.896 3.831 3.147 1.00 74.56 172 LYS A O 1
#

Radius of gyration: 20.04 Å; Cα contacts (8 Å, |Δi|>4): 134; chains: 1; bounding box: 45×61×56 Å